Protein AF-A0A3G3K522-F1 (afdb_monomer_lite)

Sequence (143 aa):
MFQAAARQPLFSFRMDLCISAQGVKMDPIREVIETLREIAKANMPGAHEFVYHDAINYKLHEASNRWICYITAHKNYVRLEFYFGANLSDPQKLLQGTGRRMRHVKIKTAEEARADEVAELIRQAWAEAQPIPADSPNENGLF

pLDDT: mean 84.75, std 17.64, range [35.22, 98.56]

InterPro domains:
  IPR014922 YdhG-like domain [PF08818] (30-125)

Radius of gyration: 17.11 Å; chains: 1; bounding box: 34×28×72 Å

Secondary structure (DSSP, 8-state):
---------HHHHHHHHHHHHTT--HHHHHHHHHHHHHHHHHHSTT-EEEEETTEEEEESSTT---EEEEEEEETTEEEEEETTGGGS--TT---B--SSS-EEEEE-SHHHHT-HHHHHHHHHHHHHTSPPPTTS--SS---

Organism: NCBI:txid2674991

Structure (mmCIF, N/CA/C/O backbone):
data_AF-A0A3G3K522-F1
#
_entry.id   AF-A0A3G3K522-F1
#
loop_
_atom_site.group_PDB
_atom_site.id
_atom_site.type_symbol
_atom_site.label_atom_id
_atom_site.label_alt_id
_atom_site.label_comp_id
_atom_site.label_asym_id
_atom_site.label_entity_id
_atom_site.label_seq_id
_atom_site.pdbx_PDB_ins_code
_atom_site.Cartn_x
_atom_site.Cartn_y
_atom_site.Cartn_z
_atom_site.occupancy
_atom_site.B_iso_or_equiv
_atom_site.auth_seq_id
_atom_site.auth_comp_id
_atom_site.auth_asym_id
_atom_site.auth_atom_id
_atom_site.pdbx_PDB_model_num
ATOM 1 N N . MET A 1 1 ? 21.189 3.192 36.537 1.00 39.09 1 MET A N 1
ATOM 2 C CA . MET A 1 1 ? 20.894 2.457 35.289 1.00 39.09 1 MET A CA 1
ATOM 3 C C . MET A 1 1 ? 20.195 3.420 34.344 1.00 39.09 1 MET A C 1
ATOM 5 O O . MET A 1 1 ? 19.022 3.696 34.543 1.00 39.09 1 MET A O 1
ATOM 9 N N . PHE A 1 2 ? 20.920 4.014 33.397 1.00 35.22 2 PHE A N 1
ATOM 10 C CA . PHE A 1 2 ? 20.308 4.843 32.358 1.00 35.22 2 PHE A CA 1
ATOM 11 C C . PHE A 1 2 ? 19.801 3.911 31.257 1.00 35.22 2 PHE A C 1
ATOM 13 O O . PHE A 1 2 ? 20.596 3.199 30.647 1.00 35.22 2 PHE A O 1
ATOM 20 N N . GLN A 1 3 ? 18.484 3.871 31.044 1.00 38.56 3 GLN A N 1
ATOM 21 C CA . GLN A 1 3 ? 17.908 3.236 29.863 1.00 38.56 3 GLN A CA 1
ATOM 22 C C . GLN A 1 3 ? 18.473 3.937 28.626 1.00 38.56 3 GLN A C 1
ATOM 24 O O . GLN A 1 3 ? 18.330 5.149 28.469 1.00 38.56 3 GLN A O 1
ATOM 29 N N . ALA A 1 4 ? 19.116 3.173 27.746 1.00 37.75 4 ALA A N 1
ATOM 30 C CA . ALA A 1 4 ? 19.395 3.629 26.399 1.00 37.75 4 ALA A CA 1
ATOM 31 C C . ALA A 1 4 ? 18.044 3.803 25.694 1.00 37.75 4 ALA A C 1
ATOM 33 O O . ALA A 1 4 ? 17.404 2.822 25.321 1.00 37.75 4 ALA A O 1
ATOM 34 N N . ALA A 1 5 ? 17.583 5.047 25.555 1.00 42.72 5 ALA A N 1
ATOM 35 C CA . ALA A 1 5 ? 16.477 5.353 24.663 1.00 42.72 5 ALA A CA 1
ATOM 36 C C . ALA A 1 5 ? 16.915 4.935 23.255 1.00 42.72 5 ALA A C 1
ATOM 38 O O . ALA A 1 5 ? 17.844 5.518 22.688 1.00 42.72 5 ALA A O 1
ATOM 39 N N . ALA A 1 6 ? 16.299 3.876 22.726 1.00 46.84 6 ALA A N 1
ATOM 40 C CA . ALA A 1 6 ? 16.503 3.455 21.352 1.00 46.84 6 ALA A CA 1
ATOM 41 C C . ALA A 1 6 ? 16.259 4.677 20.460 1.00 46.84 6 ALA A C 1
ATOM 43 O O . ALA A 1 6 ? 15.171 5.254 20.482 1.00 46.84 6 ALA A O 1
ATOM 44 N N . ARG A 1 7 ? 17.288 5.122 19.728 1.00 48.53 7 ARG A N 1
ATOM 45 C CA . ARG A 1 7 ? 17.140 6.187 18.733 1.00 48.53 7 ARG A CA 1
ATOM 46 C C . ARG A 1 7 ? 16.126 5.696 17.710 1.00 48.53 7 ARG A C 1
ATOM 48 O O . ARG A 1 7 ? 16.458 4.873 16.860 1.00 48.53 7 ARG A O 1
ATOM 55 N N . GLN A 1 8 ? 14.888 6.163 17.829 1.00 53.75 8 GLN A N 1
ATOM 56 C CA . GLN A 1 8 ? 13.864 5.875 16.841 1.00 53.75 8 GLN A CA 1
ATOM 57 C C . GLN A 1 8 ? 14.362 6.397 15.488 1.00 53.75 8 GLN A C 1
ATOM 59 O O . GLN A 1 8 ? 14.901 7.509 15.424 1.00 53.75 8 GLN A O 1
ATOM 64 N N . PRO A 1 9 ? 14.239 5.614 14.405 1.00 62.38 9 PRO A N 1
ATOM 65 C CA . PRO A 1 9 ? 14.640 6.080 13.090 1.00 62.38 9 PRO A CA 1
ATOM 66 C C . PRO A 1 9 ? 13.855 7.351 12.753 1.00 62.38 9 PRO A C 1
ATOM 68 O O . PRO A 1 9 ? 12.660 7.440 13.041 1.00 62.38 9 PRO A O 1
ATOM 71 N N . LEU A 1 10 ? 14.520 8.326 12.127 1.00 60.97 10 LEU A N 1
ATOM 72 C CA . LEU A 1 10 ? 13.954 9.649 11.826 1.00 60.97 10 LEU A CA 1
ATOM 73 C C . LEU A 1 10 ? 12.597 9.563 11.100 1.00 60.97 10 LEU A C 1
ATOM 75 O O . LEU A 1 10 ? 11.729 10.406 11.309 1.00 60.97 10 LEU A O 1
ATOM 79 N N . PHE A 1 11 ? 12.402 8.513 10.296 1.00 62.25 11 PHE A N 1
ATOM 80 C CA . PHE A 1 11 ? 11.144 8.193 9.622 1.00 62.25 11 PHE A CA 1
ATOM 81 C C . PHE A 1 11 ? 9.990 7.892 10.585 1.00 62.25 11 PHE A C 1
ATOM 83 O O . PHE A 1 11 ? 8.903 8.429 10.394 1.00 62.25 11 PHE A O 1
ATOM 90 N N . SER A 1 12 ? 10.228 7.087 11.629 1.00 62.38 12 SER A N 1
ATOM 91 C CA . SER A 1 12 ? 9.226 6.805 12.668 1.00 62.38 12 SER A CA 1
ATOM 92 C C . SER A 1 12 ? 8.853 8.091 13.382 1.00 62.38 12 SER A C 1
ATOM 94 O O . SER A 1 12 ? 7.687 8.443 13.418 1.00 62.38 12 SER A O 1
ATOM 96 N N . PHE A 1 13 ? 9.849 8.856 13.835 1.00 66.69 13 PHE A N 1
ATOM 97 C CA . PHE A 1 13 ? 9.611 10.081 14.595 1.00 66.69 13 PHE A CA 1
ATOM 98 C C . PHE A 1 13 ? 8.822 11.136 13.803 1.00 66.69 13 PHE A C 1
ATOM 100 O O . PHE A 1 13 ? 7.891 11.743 14.329 1.00 66.69 13 PHE A O 1
ATOM 107 N N . ARG A 1 14 ? 9.155 11.345 12.520 1.00 70.12 14 ARG A N 1
ATOM 108 C CA . ARG A 1 14 ? 8.401 12.264 11.649 1.00 70.12 14 ARG A CA 1
ATOM 109 C C . ARG A 1 14 ? 6.962 11.811 11.441 1.00 70.12 14 ARG A C 1
ATOM 111 O O . ARG A 1 14 ? 6.060 12.643 11.455 1.00 70.12 14 ARG A O 1
ATOM 118 N N . MET A 1 15 ? 6.760 10.510 11.258 1.00 70.12 15 MET A N 1
ATOM 119 C CA . MET A 1 15 ? 5.431 9.938 11.097 1.00 70.12 15 MET A CA 1
ATOM 120 C C . MET A 1 15 ? 4.630 10.050 12.395 1.00 70.12 15 MET A C 1
ATOM 122 O O . MET A 1 15 ? 3.501 10.521 12.372 1.00 70.12 15 MET A O 1
ATOM 126 N N . ASP A 1 16 ? 5.240 9.729 13.536 1.00 72.62 16 ASP A N 1
ATOM 127 C CA . ASP A 1 16 ? 4.625 9.859 14.853 1.00 72.62 16 ASP A CA 1
ATOM 128 C C . ASP A 1 16 ? 4.187 11.311 15.124 1.00 72.62 16 ASP A C 1
ATOM 130 O O . ASP A 1 16 ? 3.076 11.557 15.601 1.00 72.62 16 ASP A O 1
ATOM 134 N N . LEU A 1 17 ? 5.032 12.284 14.766 1.00 71.81 17 LEU A N 1
ATOM 135 C CA . LEU A 1 17 ? 4.723 13.708 14.885 1.00 71.81 17 LEU A CA 1
ATOM 136 C C . LEU A 1 17 ? 3.567 14.123 13.962 1.00 71.81 17 LEU A C 1
ATOM 138 O O . LEU A 1 17 ? 2.667 14.838 14.399 1.00 71.81 17 LEU A O 1
ATOM 142 N N . CYS A 1 18 ? 3.563 13.650 12.713 1.00 66.06 18 CYS A N 1
ATOM 143 C CA . CYS A 1 18 ? 2.487 13.917 11.761 1.00 66.06 18 CYS A CA 1
ATOM 144 C C . CYS A 1 18 ? 1.144 13.333 12.232 1.00 66.06 18 CYS A C 1
ATOM 146 O O . CYS A 1 18 ? 0.142 14.045 12.301 1.00 66.06 18 CYS A O 1
ATOM 148 N N . ILE A 1 19 ? 1.133 12.060 12.633 1.00 70.31 19 ILE A N 1
ATOM 149 C CA . ILE A 1 19 ? -0.058 11.364 13.138 1.00 70.31 19 ILE A CA 1
ATOM 150 C C . ILE A 1 19 ? -0.606 12.084 14.379 1.00 70.31 19 ILE A C 1
ATOM 152 O O . ILE A 1 19 ? -1.816 12.305 14.493 1.00 70.31 19 ILE A O 1
ATOM 156 N N . SER A 1 20 ? 0.286 12.522 15.274 1.00 69.75 20 SER A N 1
ATOM 157 C CA . SER A 1 20 ? -0.081 13.306 16.458 1.00 69.75 20 SER A CA 1
ATOM 158 C C . SER A 1 20 ? -0.709 14.652 16.080 1.00 69.75 20 SER A C 1
ATOM 160 O O . SER A 1 20 ? -1.745 15.020 16.633 1.00 69.75 20 SER A O 1
ATOM 162 N N . ALA A 1 21 ? -0.141 15.366 15.100 1.00 70.44 21 ALA A N 1
ATOM 163 C CA . ALA A 1 21 ? -0.685 16.633 14.602 1.00 70.44 21 ALA A CA 1
ATOM 164 C C . ALA A 1 21 ? -2.079 16.477 13.961 1.00 70.44 21 ALA A C 1
ATOM 166 O O . ALA A 1 21 ? -2.876 17.413 13.976 1.00 70.44 21 ALA A O 1
ATOM 167 N N . GLN A 1 22 ? -2.403 15.288 13.447 1.00 65.38 22 GLN A N 1
ATOM 168 C CA . GLN A 1 22 ? -3.705 14.964 12.856 1.00 65.38 22 GLN A CA 1
ATOM 169 C C . GLN A 1 22 ? -4.766 14.521 13.887 1.00 65.38 22 GLN A C 1
ATOM 171 O O . GLN A 1 22 ? -5.910 14.251 13.510 1.00 65.38 22 GLN A O 1
ATOM 176 N N . GLY A 1 23 ? -4.429 14.439 15.183 1.00 64.44 23 GLY A N 1
ATOM 177 C CA . GLY A 1 23 ? -5.367 14.042 16.244 1.00 64.44 23 GLY A CA 1
ATOM 178 C C . GLY A 1 23 ? -5.814 12.576 16.159 1.00 64.44 23 GLY A C 1
ATOM 179 O O . GLY A 1 23 ? -6.935 12.233 16.548 1.00 64.44 23 GLY A O 1
ATOM 180 N N . VAL A 1 24 ? -4.962 11.717 15.599 1.00 66.44 24 VAL A N 1
ATOM 181 C CA . VAL A 1 24 ? -5.207 10.287 15.392 1.00 66.44 24 VAL A CA 1
ATOM 182 C C . VAL A 1 24 ? -4.785 9.513 16.647 1.00 66.44 24 VAL A C 1
ATOM 184 O O . VAL A 1 24 ? -3.719 9.761 17.208 1.00 66.44 24 VAL A O 1
ATOM 187 N N . LYS A 1 25 ? -5.613 8.564 17.106 1.00 63.25 25 LYS A N 1
ATOM 188 C CA . LYS A 1 25 ? -5.279 7.722 18.266 1.00 63.25 25 LYS A CA 1
ATOM 189 C C . LYS A 1 25 ? -4.237 6.679 17.849 1.00 63.25 25 LYS A C 1
ATOM 191 O O . LYS A 1 25 ? -4.442 5.961 16.874 1.00 63.25 25 LYS A O 1
ATOM 196 N N . MET A 1 26 ? -3.131 6.623 18.585 1.00 62.66 26 MET A N 1
ATOM 197 C CA . MET A 1 26 ? -1.893 6.029 18.086 1.00 62.66 26 MET A CA 1
ATOM 198 C C . MET A 1 26 ? -1.919 4.505 17.978 1.00 62.66 26 MET A C 1
ATOM 200 O O . MET A 1 26 ? -1.384 3.971 17.016 1.00 62.66 26 MET A O 1
ATOM 204 N N . ASP A 1 27 ? -2.544 3.808 18.927 1.00 76.44 27 ASP A N 1
ATOM 205 C CA . ASP A 1 27 ? -2.270 2.375 19.104 1.00 76.44 27 ASP A CA 1
ATOM 206 C C . ASP A 1 27 ? -2.797 1.503 17.948 1.00 76.44 27 ASP A C 1
ATOM 208 O O . ASP A 1 27 ? -2.001 0.762 17.376 1.00 76.44 27 ASP A O 1
ATOM 212 N N . PRO A 1 28 ? -4.064 1.632 17.494 1.00 84.19 28 PRO A N 1
ATOM 213 C CA . PRO A 1 28 ? -4.562 0.795 16.399 1.00 84.19 28 PRO A CA 1
ATOM 214 C C . PRO A 1 28 ? -4.006 1.210 15.032 1.00 84.19 28 PRO A C 1
ATOM 216 O O . PRO A 1 28 ? -3.720 0.368 14.190 1.00 84.19 28 PRO A O 1
ATOM 219 N N . ILE A 1 29 ? -3.837 2.515 14.790 1.00 89.00 29 ILE A N 1
ATOM 220 C CA . ILE A 1 29 ? -3.360 3.020 13.495 1.00 89.00 29 ILE A CA 1
ATOM 221 C C . ILE A 1 29 ? -1.877 2.717 13.298 1.00 89.00 29 ILE A C 1
ATOM 223 O O . ILE A 1 29 ? -1.477 2.344 12.194 1.00 89.00 29 ILE A O 1
ATOM 227 N N . ARG A 1 30 ? -1.068 2.823 14.359 1.00 87.94 30 ARG A N 1
ATOM 228 C CA . ARG A 1 30 ? 0.345 2.441 14.317 1.00 87.94 30 ARG A CA 1
ATOM 229 C C . ARG A 1 30 ? 0.502 0.975 13.932 1.00 87.94 30 ARG A C 1
ATOM 231 O O . ARG A 1 30 ? 1.290 0.694 13.036 1.00 87.94 30 ARG A O 1
ATOM 238 N N . GLU A 1 31 ? -0.282 0.080 14.530 1.00 91.88 31 GLU A N 1
ATOM 239 C CA . GLU A 1 31 ? -0.208 -1.354 14.227 1.00 91.88 31 GLU A CA 1
ATOM 240 C C . GLU A 1 31 ? -0.492 -1.641 12.743 1.00 91.88 31 GLU A C 1
ATOM 242 O O . GLU A 1 31 ? 0.226 -2.412 12.104 1.00 91.88 31 GLU A O 1
ATOM 247 N N . VAL A 1 32 ? -1.492 -0.971 12.156 1.00 95.44 32 VAL A N 1
ATOM 248 C CA . VAL A 1 32 ? -1.797 -1.095 10.720 1.00 95.44 32 VAL A CA 1
ATOM 249 C C . VAL A 1 32 ? -0.635 -0.601 9.857 1.00 95.44 32 VAL A C 1
ATOM 251 O O . VAL A 1 32 ? -0.269 -1.265 8.889 1.00 95.44 32 VAL A O 1
ATOM 254 N N . ILE A 1 33 ? -0.041 0.548 10.194 1.00 94.44 33 ILE A N 1
ATOM 255 C CA . ILE A 1 33 ?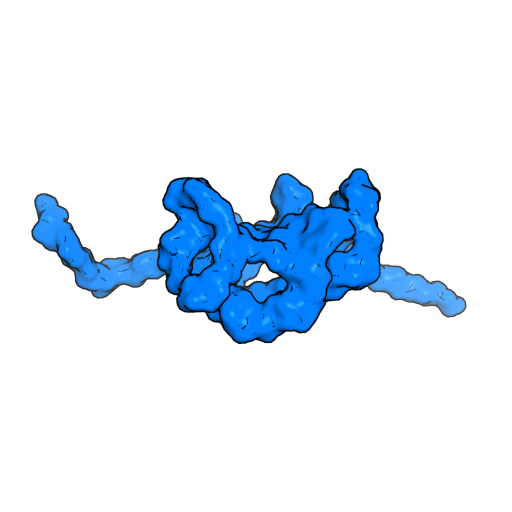 1.094 1.108 9.443 1.00 94.44 33 ILE A CA 1
ATOM 256 C C . ILE A 1 33 ? 2.300 0.173 9.519 1.00 94.44 33 ILE A C 1
ATOM 258 O O . ILE A 1 33 ? 2.909 -0.113 8.491 1.00 94.44 33 ILE A O 1
ATOM 262 N N . GLU A 1 34 ? 2.656 -0.302 10.710 1.00 94.06 34 GLU A N 1
ATOM 263 C CA . GLU A 1 34 ? 3.791 -1.209 10.910 1.00 94.06 34 GLU A CA 1
ATOM 264 C C . GLU A 1 34 ? 3.598 -2.509 10.129 1.00 94.06 34 GLU A C 1
ATOM 266 O O . GLU A 1 34 ? 4.481 -2.896 9.364 1.00 94.06 34 GLU A O 1
ATOM 271 N N . THR A 1 35 ? 2.399 -3.088 10.207 1.00 96.56 35 THR A N 1
ATOM 272 C CA . THR A 1 35 ? 2.029 -4.281 9.440 1.00 96.56 35 THR A CA 1
ATOM 273 C C . THR A 1 35 ? 2.154 -4.038 7.934 1.00 96.56 35 THR A C 1
ATOM 275 O O . THR A 1 35 ? 2.796 -4.811 7.229 1.00 96.56 35 THR A O 1
ATOM 278 N N . LEU A 1 36 ? 1.618 -2.927 7.416 1.00 97.62 36 LEU A N 1
ATOM 279 C CA . LEU A 1 36 ? 1.744 -2.596 5.994 1.00 97.62 36 LEU A CA 1
ATOM 280 C C . LEU A 1 36 ? 3.196 -2.408 5.555 1.00 97.62 36 LEU A C 1
ATOM 282 O O . LEU A 1 36 ? 3.545 -2.802 4.445 1.00 97.62 36 LEU A O 1
ATOM 286 N N . ARG A 1 37 ? 4.053 -1.832 6.404 1.00 97.12 37 ARG A N 1
ATOM 287 C CA . ARG A 1 37 ? 5.485 -1.688 6.103 1.00 97.12 37 ARG A CA 1
ATOM 288 C C . ARG A 1 37 ? 6.192 -3.038 6.043 1.00 97.12 37 ARG A C 1
ATOM 290 O O . ARG A 1 37 ? 7.095 -3.206 5.227 1.00 97.12 37 ARG A O 1
ATOM 297 N N . GLU A 1 38 ? 5.813 -3.993 6.886 1.00 97.12 38 GLU A N 1
ATOM 298 C CA . GLU A 1 38 ? 6.339 -5.362 6.833 1.00 97.12 38 GLU A CA 1
ATOM 299 C C . GLU A 1 38 ? 5.927 -6.064 5.536 1.00 97.12 38 GLU A C 1
ATOM 301 O O . GLU A 1 38 ? 6.789 -6.572 4.816 1.00 97.12 38 GLU A O 1
ATOM 306 N N . ILE A 1 39 ? 4.640 -6.000 5.178 1.00 98.06 39 ILE A N 1
ATOM 307 C CA . ILE A 1 39 ? 4.126 -6.563 3.922 1.00 98.06 39 ILE A CA 1
ATOM 308 C C . ILE A 1 39 ? 4.773 -5.884 2.708 1.00 98.06 39 ILE A C 1
ATOM 310 O O . ILE A 1 39 ? 5.179 -6.564 1.763 1.00 98.06 39 ILE A O 1
ATOM 314 N N . ALA A 1 40 ? 4.941 -4.560 2.741 1.00 97.50 40 ALA A N 1
ATOM 315 C CA . ALA A 1 40 ? 5.631 -3.797 1.706 1.00 97.50 40 ALA A CA 1
ATOM 316 C C . ALA A 1 40 ? 7.076 -4.274 1.513 1.00 97.50 40 ALA A C 1
ATOM 318 O O . ALA A 1 40 ? 7.489 -4.544 0.388 1.00 97.50 40 ALA A O 1
ATOM 319 N N . LYS A 1 41 ? 7.836 -4.437 2.601 1.00 96.69 41 LYS A N 1
ATOM 320 C CA . LYS A 1 41 ? 9.220 -4.934 2.545 1.00 96.69 41 LYS A CA 1
ATOM 321 C C . LYS A 1 41 ? 9.306 -6.360 2.006 1.00 96.69 41 LYS A C 1
ATOM 323 O O . LYS A 1 41 ? 10.222 -6.652 1.243 1.00 96.69 41 LYS A O 1
ATOM 328 N N . ALA A 1 42 ? 8.368 -7.226 2.385 1.00 97.69 42 ALA A N 1
ATOM 329 C CA . ALA A 1 42 ? 8.330 -8.609 1.922 1.00 97.69 42 ALA A CA 1
ATOM 330 C C . ALA A 1 42 ? 8.017 -8.721 0.417 1.00 97.69 42 ALA A C 1
ATOM 332 O O . ALA A 1 42 ? 8.579 -9.576 -0.261 1.00 97.69 42 ALA A O 1
ATOM 333 N N . ASN A 1 43 ? 7.155 -7.845 -0.112 1.00 97.88 43 ASN A N 1
ATOM 334 C CA . ASN A 1 43 ? 6.665 -7.925 -1.495 1.00 97.88 43 ASN A CA 1
ATOM 335 C C . ASN A 1 43 ? 7.378 -6.985 -2.479 1.00 97.88 43 ASN A C 1
ATOM 337 O O . ASN A 1 43 ? 7.220 -7.135 -3.690 1.00 97.88 43 ASN A O 1
ATOM 341 N N . MET A 1 44 ? 8.165 -6.026 -1.986 1.00 96.88 44 MET A N 1
ATOM 342 C CA . MET A 1 44 ? 8.893 -5.052 -2.805 1.00 96.88 44 MET A CA 1
ATOM 343 C C . MET A 1 44 ? 10.389 -5.042 -2.453 1.00 96.88 44 MET A C 1
ATOM 345 O O . MET A 1 44 ? 10.908 -4.037 -1.950 1.00 96.88 44 MET A O 1
ATOM 349 N N . PRO A 1 45 ? 11.108 -6.161 -2.666 1.00 94.00 45 PRO A N 1
ATOM 350 C CA . PRO A 1 45 ? 12.508 -6.269 -2.279 1.00 94.00 45 PRO A CA 1
ATOM 351 C C . PRO A 1 45 ? 13.354 -5.245 -3.043 1.00 94.00 45 PRO A C 1
ATOM 353 O O . PRO A 1 45 ? 13.478 -5.302 -4.263 1.00 94.00 45 PRO A O 1
ATOM 356 N N . GLY A 1 46 ? 13.948 -4.303 -2.310 1.00 91.56 46 GLY A N 1
ATOM 357 C CA . GLY A 1 46 ? 14.780 -3.239 -2.879 1.00 91.56 46 GLY A CA 1
ATOM 358 C C . GLY A 1 46 ? 14.048 -1.926 -3.167 1.00 91.56 46 GLY A C 1
ATOM 3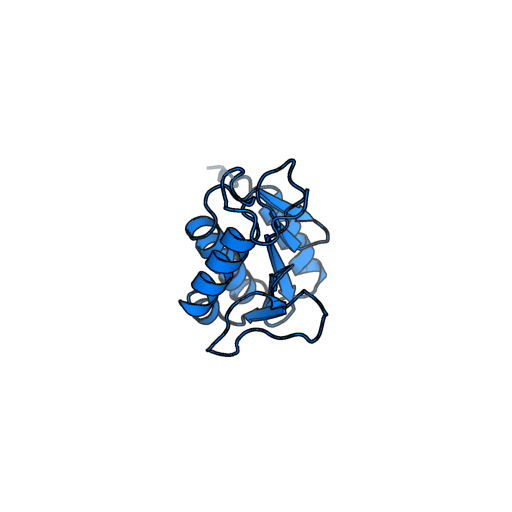59 O O . GLY A 1 46 ? 14.699 -0.977 -3.602 1.00 91.56 46 GLY A O 1
ATOM 360 N N . ALA A 1 47 ? 12.743 -1.827 -2.885 1.00 96.19 47 ALA A N 1
ATOM 361 C CA . ALA A 1 47 ? 12.045 -0.548 -2.945 1.00 96.19 47 ALA A CA 1
ATOM 362 C C . ALA A 1 47 ? 12.669 0.467 -1.976 1.00 96.19 47 ALA A C 1
ATOM 364 O O . ALA A 1 47 ? 12.984 0.166 -0.823 1.00 96.19 47 ALA A O 1
ATOM 365 N N . HIS A 1 48 ? 12.807 1.703 -2.443 1.00 96.38 48 HIS A N 1
ATOM 366 C CA . HIS A 1 48 ? 13.253 2.819 -1.628 1.00 96.38 48 HIS A CA 1
ATOM 367 C C . HIS A 1 48 ? 12.068 3.409 -0.855 1.00 96.38 48 HIS A C 1
ATOM 369 O O . HIS A 1 48 ? 11.171 4.012 -1.451 1.00 96.38 48 HIS A O 1
ATOM 375 N N . GLU A 1 49 ? 12.087 3.225 0.466 1.00 95.00 49 GLU A N 1
ATOM 376 C CA . GLU A 1 49 ? 11.140 3.804 1.423 1.00 95.00 49 GLU A CA 1
ATOM 377 C C . GLU A 1 49 ? 11.629 5.183 1.890 1.00 95.00 49 GLU A C 1
ATOM 379 O O . GLU A 1 49 ? 12.770 5.327 2.332 1.00 95.00 49 GLU A O 1
ATOM 384 N N . PHE A 1 50 ? 10.769 6.199 1.832 1.00 93.06 50 PHE A N 1
ATOM 385 C CA . PHE A 1 50 ? 11.088 7.554 2.287 1.00 93.06 50 PHE A CA 1
ATOM 386 C C . PHE A 1 50 ? 9.838 8.301 2.755 1.00 93.06 50 PHE A C 1
ATOM 388 O O . PHE A 1 50 ? 8.721 7.967 2.372 1.00 93.06 50 PHE A O 1
ATOM 395 N N . VAL A 1 51 ? 10.006 9.338 3.581 1.00 89.81 51 VAL A N 1
ATOM 396 C CA . VAL A 1 51 ? 8.889 10.194 4.013 1.00 89.81 51 VAL A CA 1
ATOM 397 C C . VAL A 1 51 ? 8.839 11.453 3.156 1.00 89.81 51 VAL A C 1
ATOM 399 O O . VAL A 1 51 ? 9.822 12.189 3.064 1.00 89.81 51 VAL A O 1
ATOM 402 N N . TYR A 1 52 ? 7.680 11.705 2.553 1.00 87.56 52 TYR A N 1
ATOM 403 C CA . TYR A 1 52 ? 7.399 12.879 1.729 1.00 87.56 52 TYR A CA 1
ATOM 404 C C . TYR A 1 52 ? 5.913 13.231 1.831 1.00 87.56 52 TYR A C 1
ATOM 406 O O . TYR A 1 52 ? 5.084 12.324 1.859 1.00 87.56 52 TYR A O 1
ATOM 414 N N . HIS A 1 53 ? 5.592 14.530 1.923 1.00 86.62 53 HIS A N 1
ATOM 415 C CA . HIS A 1 53 ? 4.229 15.036 2.182 1.00 86.62 53 HIS A CA 1
ATOM 416 C C . HIS A 1 53 ? 3.489 14.234 3.253 1.00 86.62 53 HIS A C 1
ATOM 418 O O . HIS A 1 53 ? 2.378 13.765 3.026 1.00 86.62 53 HIS A O 1
ATOM 424 N N . ASP A 1 54 ? 4.138 14.042 4.406 1.00 86.62 54 ASP A N 1
ATOM 425 C CA . ASP A 1 54 ? 3.509 13.404 5.566 1.00 86.62 54 ASP A CA 1
ATOM 426 C C . ASP A 1 54 ? 3.021 11.955 5.336 1.00 86.62 54 ASP A C 1
ATOM 428 O O . ASP A 1 54 ? 2.200 11.431 6.085 1.00 86.62 54 ASP A O 1
ATOM 432 N N . ALA A 1 55 ? 3.578 11.277 4.328 1.00 90.81 55 ALA A N 1
ATOM 433 C CA . ALA A 1 55 ? 3.291 9.888 3.992 1.00 90.81 55 ALA A CA 1
ATOM 434 C C . ALA A 1 55 ? 4.578 9.065 3.840 1.00 90.81 55 ALA A C 1
ATOM 436 O O . ALA A 1 55 ? 5.647 9.594 3.510 1.00 90.81 55 ALA A O 1
ATOM 437 N N . ILE A 1 56 ? 4.475 7.752 4.054 1.00 94.88 56 ILE A N 1
ATOM 438 C CA . ILE A 1 56 ? 5.554 6.801 3.754 1.00 94.88 56 ILE A CA 1
ATOM 439 C C . ILE A 1 56 ? 5.419 6.408 2.291 1.00 94.88 56 ILE A C 1
ATOM 441 O O . ILE A 1 56 ? 4.440 5.777 1.917 1.00 94.88 56 ILE A O 1
ATOM 445 N N . ASN A 1 57 ? 6.384 6.786 1.467 1.00 96.19 57 ASN A N 1
ATOM 446 C CA . ASN A 1 57 ? 6.367 6.587 0.027 1.00 96.19 57 ASN A CA 1
ATOM 447 C C . ASN A 1 57 ? 7.344 5.488 -0.382 1.00 96.19 57 ASN A C 1
ATOM 449 O O . ASN A 1 57 ? 8.425 5.363 0.196 1.00 96.19 57 ASN A O 1
ATOM 453 N N . TYR A 1 58 ? 6.977 4.754 -1.431 1.00 97.50 58 TYR A N 1
ATOM 454 C CA . TYR A 1 58 ? 7.787 3.706 -2.037 1.00 97.50 58 TYR A CA 1
ATOM 455 C C . TYR A 1 58 ? 8.013 3.990 -3.519 1.00 97.50 58 TYR A C 1
ATOM 457 O O . TYR A 1 58 ? 7.078 4.254 -4.284 1.00 97.50 58 TYR A O 1
ATOM 465 N N . LYS A 1 59 ? 9.271 3.888 -3.940 1.00 96.00 59 LYS A N 1
ATOM 466 C CA . LYS A 1 59 ? 9.678 3.940 -5.349 1.00 96.00 59 LYS A CA 1
ATOM 467 C C . LYS A 1 59 ? 10.722 2.873 -5.651 1.00 96.00 59 LYS A C 1
ATOM 469 O O . LYS A 1 59 ? 11.357 2.369 -4.732 1.00 96.00 59 LYS A O 1
ATOM 474 N N . LEU A 1 60 ? 10.906 2.541 -6.928 1.00 93.69 60 LEU A N 1
ATOM 475 C CA . LEU A 1 60 ? 11.754 1.421 -7.356 1.00 93.69 60 LEU A CA 1
ATOM 476 C C . LEU A 1 60 ? 13.177 1.466 -6.765 1.00 93.69 60 LEU A C 1
ATOM 478 O O . LEU A 1 60 ? 13.663 0.468 -6.255 1.00 93.69 60 LEU A O 1
ATOM 482 N N . HIS A 1 61 ? 13.829 2.627 -6.830 1.00 90.19 61 HIS A N 1
ATOM 483 C CA . HIS A 1 61 ? 15.132 2.919 -6.220 1.00 90.19 61 HIS A CA 1
ATOM 484 C C . HIS A 1 61 ? 15.254 4.433 -5.979 1.00 90.19 61 HIS A C 1
ATOM 486 O O . HIS A 1 61 ? 14.468 5.215 -6.517 1.00 90.19 61 HIS A O 1
ATOM 492 N N . GLU A 1 62 ? 16.234 4.876 -5.186 1.00 88.50 62 GLU A N 1
ATOM 493 C CA . GLU A 1 62 ? 16.345 6.272 -4.725 1.00 88.50 62 GLU A CA 1
ATOM 494 C C . GLU A 1 62 ? 16.416 7.313 -5.858 1.00 88.50 62 GLU A C 1
ATOM 496 O O . GLU A 1 62 ? 15.776 8.357 -5.771 1.00 88.50 62 GLU A O 1
ATOM 501 N N . ALA A 1 63 ? 17.117 7.033 -6.955 1.00 88.38 63 ALA A N 1
ATOM 502 C CA . ALA A 1 63 ? 17.187 7.940 -8.108 1.00 88.38 63 ALA A CA 1
ATOM 503 C C . ALA A 1 63 ? 16.005 7.791 -9.092 1.00 88.38 63 ALA A C 1
ATOM 505 O O . ALA A 1 63 ? 15.908 8.533 -10.067 1.00 88.38 63 ALA A O 1
ATOM 506 N N . SER A 1 64 ? 15.106 6.829 -8.861 1.00 88.50 64 SER A N 1
ATOM 507 C CA . SER A 1 64 ? 14.014 6.522 -9.783 1.00 88.50 64 SER A CA 1
ATOM 508 C C . SER A 1 64 ? 12.870 7.522 -9.674 1.00 88.50 64 SER A C 1
ATOM 510 O O . SER A 1 64 ? 12.489 7.922 -8.575 1.00 88.50 64 SER A O 1
ATOM 512 N N . ASN A 1 65 ? 12.219 7.801 -10.804 1.00 88.81 65 ASN A N 1
ATOM 513 C CA . ASN A 1 65 ? 10.899 8.440 -10.852 1.00 88.81 65 ASN A CA 1
ATOM 514 C C . ASN A 1 65 ? 9.757 7.414 -10.955 1.00 88.81 65 ASN A C 1
ATOM 516 O O . ASN A 1 65 ? 8.635 7.758 -11.329 1.00 88.81 65 ASN A O 1
ATOM 520 N N . ARG A 1 66 ? 10.030 6.138 -10.658 1.00 93.50 66 ARG A N 1
ATOM 521 C CA . ARG A 1 66 ? 9.040 5.058 -10.707 1.00 93.50 66 ARG A CA 1
ATOM 522 C C . ARG A 1 66 ? 8.426 4.836 -9.335 1.00 93.50 66 ARG A C 1
ATOM 524 O O . ARG A 1 66 ? 8.948 4.086 -8.513 1.00 93.50 66 ARG A O 1
ATOM 531 N N . TRP A 1 67 ? 7.337 5.553 -9.097 1.00 95.75 67 TRP A N 1
ATOM 532 C CA . TRP A 1 67 ? 6.558 5.490 -7.869 1.00 95.75 67 TRP A CA 1
ATOM 533 C C . TRP A 1 67 ? 5.659 4.256 -7.851 1.00 95.75 67 TRP A C 1
ATOM 535 O O . TRP A 1 67 ? 5.075 3.907 -8.878 1.00 95.75 67 TRP A O 1
ATOM 545 N N . ILE A 1 68 ? 5.535 3.628 -6.684 1.00 97.75 68 ILE A N 1
ATOM 546 C CA . ILE A 1 68 ? 4.797 2.374 -6.509 1.00 97.75 68 ILE A CA 1
ATOM 547 C C . ILE A 1 68 ? 3.516 2.646 -5.724 1.00 97.75 68 ILE A C 1
ATOM 549 O O . ILE A 1 68 ? 2.413 2.689 -6.278 1.00 97.75 68 ILE A O 1
ATOM 553 N N . CYS A 1 69 ? 3.680 2.915 -4.432 1.00 98.06 69 CYS A N 1
ATOM 554 C CA . CYS A 1 69 ? 2.601 3.169 -3.497 1.00 98.06 69 CYS A CA 1
ATOM 555 C C . CYS A 1 69 ? 3.066 4.081 -2.362 1.00 98.06 69 CYS A C 1
ATOM 557 O O . CYS A 1 69 ? 4.254 4.391 -2.232 1.00 98.06 69 CYS A O 1
ATOM 559 N N . TYR A 1 70 ? 2.121 4.516 -1.542 1.00 97.38 70 TYR A N 1
ATOM 560 C CA . TYR A 1 70 ? 2.407 5.210 -0.299 1.00 97.38 70 TYR A CA 1
ATOM 561 C C . TYR A 1 70 ? 1.332 4.945 0.750 1.00 97.38 70 TYR A C 1
ATOM 563 O O . TYR A 1 70 ? 0.207 4.550 0.438 1.00 97.38 70 TYR A O 1
ATOM 571 N N . ILE A 1 71 ? 1.716 5.140 2.007 1.00 96.81 71 ILE A N 1
ATOM 572 C CA . ILE A 1 71 ? 0.906 4.886 3.190 1.00 96.81 71 ILE A CA 1
ATOM 573 C C . ILE A 1 71 ? 0.668 6.215 3.897 1.00 96.81 71 ILE A C 1
ATOM 575 O O . ILE A 1 71 ? 1.621 6.888 4.304 1.00 96.81 71 ILE A O 1
ATOM 579 N N . THR A 1 72 ? -0.605 6.552 4.081 1.00 93.44 72 THR A N 1
ATOM 580 C CA . THR A 1 72 ? -1.041 7.772 4.767 1.00 93.44 72 THR A CA 1
ATOM 581 C C . THR A 1 72 ? -1.954 7.413 5.930 1.00 93.44 72 THR A C 1
ATOM 583 O O . THR A 1 72 ? -2.902 6.635 5.779 1.00 93.44 72 THR A O 1
ATOM 586 N N . ALA A 1 73 ? -1.693 7.990 7.098 1.00 91.69 73 ALA A N 1
ATOM 587 C CA . ALA A 1 73 ? -2.548 7.824 8.262 1.00 91.69 73 ALA A CA 1
ATOM 588 C C . ALA A 1 73 ? -3.793 8.718 8.171 1.00 91.69 73 ALA A C 1
ATOM 590 O O . ALA A 1 73 ? -3.739 9.864 7.730 1.00 91.69 73 ALA A O 1
ATOM 591 N N . HIS A 1 74 ? -4.927 8.203 8.633 1.00 89.25 74 HIS A N 1
ATOM 592 C CA . HIS A 1 74 ? -6.125 8.984 8.912 1.00 89.25 74 HIS A CA 1
ATOM 593 C C . HIS A 1 74 ? -6.674 8.610 10.292 1.00 89.25 74 HIS A C 1
ATOM 595 O O . HIS A 1 74 ? -6.291 7.605 10.885 1.00 89.25 74 HIS A O 1
ATOM 601 N N . LYS A 1 75 ? -7.633 9.401 10.792 1.00 85.69 75 LYS A N 1
ATOM 602 C CA . LYS A 1 75 ? -8.188 9.271 12.153 1.00 85.69 75 LYS A CA 1
ATOM 603 C C . LYS A 1 75 ? -8.606 7.847 12.542 1.00 85.69 75 LYS A C 1
ATOM 605 O O . LYS A 1 75 ? -8.381 7.451 13.678 1.00 85.69 75 LYS A O 1
ATOM 610 N N . ASN A 1 76 ? -9.217 7.112 11.612 1.00 87.81 76 ASN A N 1
ATOM 611 C CA . ASN A 1 76 ? -9.838 5.807 11.872 1.00 87.81 76 ASN A CA 1
ATOM 612 C C . ASN A 1 76 ? -9.394 4.707 10.892 1.00 87.81 76 ASN A C 1
ATOM 614 O O . ASN A 1 76 ? -9.974 3.626 10.892 1.00 87.81 76 ASN A O 1
ATOM 618 N N . TYR A 1 77 ? -8.467 5.006 9.984 1.00 92.75 77 TYR A N 1
ATOM 619 C CA . TYR A 1 77 ? -7.986 4.055 8.985 1.00 92.75 77 TYR A CA 1
ATOM 620 C C . TYR A 1 77 ? -6.637 4.511 8.442 1.00 92.75 77 TYR A C 1
ATOM 622 O O . TYR A 1 77 ? -6.298 5.691 8.488 1.00 92.75 77 TYR A O 1
ATOM 630 N N . VAL A 1 78 ? -5.898 3.580 7.870 1.00 95.25 78 VAL A N 1
ATOM 631 C CA . VAL A 1 78 ? -4.726 3.838 7.049 1.00 95.25 78 VAL A CA 1
ATOM 632 C C . VAL A 1 78 ? -5.133 3.722 5.595 1.00 95.25 78 VAL A C 1
ATOM 634 O O . VAL A 1 78 ? -5.963 2.891 5.222 1.00 95.25 78 VAL A O 1
ATOM 637 N N . ARG A 1 79 ? -4.577 4.587 4.759 1.00 96.25 79 ARG A N 1
AT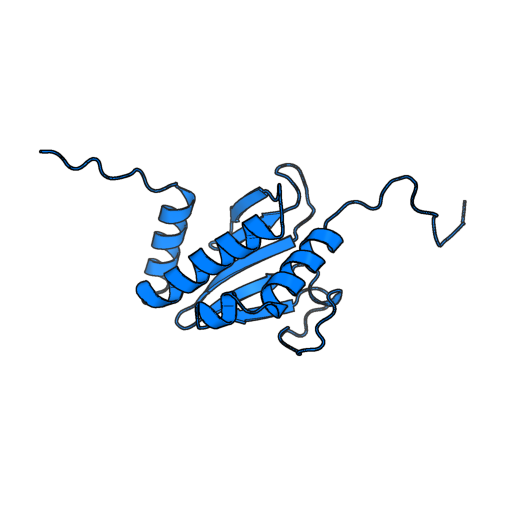OM 638 C CA . ARG A 1 79 ? -4.778 4.525 3.324 1.00 96.25 79 ARG A CA 1
ATOM 639 C C . ARG A 1 79 ? -3.505 4.038 2.655 1.00 96.25 79 ARG A C 1
ATOM 641 O O . ARG A 1 79 ? -2.467 4.679 2.790 1.00 96.25 79 ARG A O 1
ATOM 648 N N . LEU A 1 80 ? -3.616 2.931 1.931 1.00 98.25 80 LEU A N 1
ATOM 649 C CA . LEU A 1 80 ? -2.590 2.446 1.017 1.00 98.25 80 LEU A CA 1
ATOM 650 C C . LEU A 1 80 ? -2.968 2.906 -0.392 1.00 98.25 80 LEU A C 1
ATOM 652 O O . LEU A 1 80 ? -3.964 2.442 -0.946 1.00 98.25 80 LEU A O 1
ATOM 656 N N . GLU A 1 81 ? -2.227 3.859 -0.948 1.00 97.56 81 GLU A N 1
ATOM 657 C CA . GLU A 1 81 ? -2.497 4.443 -2.267 1.00 97.56 81 GLU A CA 1
ATOM 658 C C . GLU A 1 81 ? -1.483 3.936 -3.297 1.00 97.56 81 GLU A C 1
ATOM 660 O O . GLU A 1 81 ? -0.285 3.910 -3.032 1.00 97.56 81 GLU A O 1
ATOM 665 N N . PHE A 1 82 ? -1.954 3.569 -4.489 1.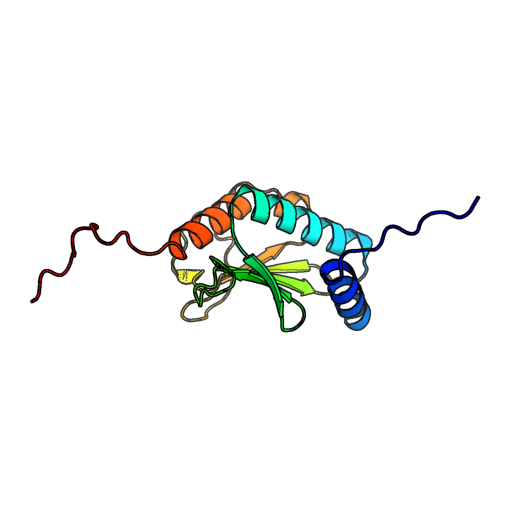00 98.25 82 PHE A N 1
ATOM 666 C CA . PHE A 1 82 ? -1.145 3.077 -5.606 1.00 98.25 82 PHE A CA 1
ATOM 667 C C . PHE A 1 82 ? -1.139 4.098 -6.747 1.00 98.25 82 PHE A C 1
ATOM 669 O O . PHE A 1 82 ? -2.200 4.484 -7.252 1.00 98.25 82 PHE A O 1
ATOM 676 N N . TYR A 1 83 ? 0.048 4.500 -7.215 1.00 96.06 83 TYR A N 1
ATOM 677 C CA . TYR A 1 83 ? 0.189 5.526 -8.264 1.00 96.06 83 TYR A CA 1
ATOM 678 C C . TYR A 1 83 ? -0.393 5.100 -9.618 1.00 96.06 83 TYR A C 1
ATOM 680 O O . TYR A 1 83 ? -0.906 5.931 -10.374 1.00 96.06 83 TYR A O 1
ATOM 688 N N . PHE A 1 84 ? -0.333 3.802 -9.908 1.00 95.81 84 PHE A N 1
ATOM 689 C CA . PHE A 1 84 ? -0.897 3.167 -11.100 1.00 95.81 84 PHE A CA 1
ATOM 690 C C . PHE A 1 84 ? -1.942 2.112 -10.725 1.00 95.81 84 PHE A C 1
ATOM 692 O O . PHE A 1 84 ? -2.109 1.109 -11.406 1.00 95.81 84 PHE A O 1
ATOM 699 N N . GLY A 1 85 ? -2.670 2.351 -9.632 1.00 95.56 85 GLY A N 1
ATOM 700 C CA . GLY A 1 85 ? -3.669 1.421 -9.114 1.00 95.56 85 GLY A CA 1
ATOM 701 C C . GLY A 1 85 ? -4.757 1.004 -10.113 1.00 95.56 85 GLY A C 1
ATOM 702 O O . GLY A 1 85 ? -5.319 -0.071 -9.977 1.00 95.56 85 GLY A O 1
ATOM 703 N N . ALA A 1 86 ? -5.060 1.824 -11.123 1.00 95.81 86 ALA A N 1
ATOM 704 C CA . ALA A 1 86 ? -6.038 1.495 -12.163 1.00 95.81 86 ALA A CA 1
ATOM 705 C C . ALA A 1 86 ? -5.592 0.353 -13.098 1.00 95.81 86 ALA A C 1
ATOM 707 O O . ALA A 1 86 ? -6.440 -0.208 -13.785 1.00 95.81 86 ALA A O 1
ATOM 708 N N . ASN A 1 87 ? -4.295 0.026 -13.117 1.00 95.12 87 ASN A N 1
ATOM 709 C CA . ASN A 1 87 ? -3.726 -1.064 -13.912 1.00 95.12 87 ASN A CA 1
ATOM 710 C C . ASN A 1 87 ? -3.690 -2.394 -13.138 1.00 95.12 87 ASN A C 1
ATOM 712 O O . ASN A 1 87 ? -3.344 -3.422 -13.712 1.00 95.12 87 ASN A O 1
ATOM 716 N N . LEU A 1 88 ? -4.015 -2.381 -11.841 1.00 96.62 88 LEU A N 1
ATOM 717 C CA . LEU A 1 88 ? -3.944 -3.566 -10.991 1.00 96.62 88 LEU A CA 1
ATOM 718 C C . LEU A 1 88 ? -5.209 -4.412 -11.144 1.00 96.62 88 LEU A C 1
ATOM 720 O O . LEU A 1 88 ? -6.327 -3.892 -11.191 1.00 96.62 88 LEU A O 1
ATOM 724 N N . SER A 1 89 ? -5.024 -5.728 -11.180 1.00 96.81 89 SER A N 1
ATOM 725 C CA . SER A 1 89 ? -6.115 -6.689 -11.106 1.00 96.81 89 SER A CA 1
ATOM 726 C C . SER A 1 89 ? -6.637 -6.753 -9.674 1.00 96.81 89 SER A C 1
ATOM 728 O O . SER A 1 89 ? -5.885 -7.049 -8.746 1.00 96.81 89 SER A O 1
ATOM 730 N N . ASP A 1 90 ? -7.931 -6.487 -9.508 1.00 96.25 90 ASP A N 1
ATOM 731 C CA . ASP A 1 90 ? -8.606 -6.432 -8.210 1.00 96.25 90 ASP A CA 1
ATOM 732 C C . ASP A 1 90 ? -9.935 -7.216 -8.237 1.00 96.25 90 ASP A C 1
ATOM 734 O O . ASP A 1 90 ? -11.022 -6.628 -8.280 1.00 96.25 90 ASP A O 1
ATOM 738 N N . PRO A 1 91 ? -9.878 -8.563 -8.262 1.00 95.31 91 PRO A N 1
ATOM 739 C CA . PRO A 1 91 ? -11.077 -9.399 -8.319 1.00 95.31 91 PRO A CA 1
ATOM 740 C C . PRO A 1 91 ? -11.970 -9.242 -7.080 1.00 95.31 91 PRO A C 1
ATOM 742 O O . PRO A 1 91 ? -13.194 -9.353 -7.179 1.00 95.31 91 PRO A O 1
ATOM 745 N N . GLN A 1 92 ? -11.366 -8.950 -5.927 1.00 94.94 92 GLN A N 1
ATOM 746 C CA . GLN A 1 92 ? -12.039 -8.771 -4.639 1.00 94.94 92 GLN A CA 1
ATOM 747 C C . GLN A 1 92 ? -12.563 -7.345 -4.434 1.00 94.94 92 GLN A C 1
ATOM 749 O O . GLN A 1 92 ? -13.270 -7.091 -3.458 1.00 94.94 92 GLN A O 1
ATOM 754 N N . LYS A 1 93 ? -12.307 -6.437 -5.386 1.00 96.06 93 LYS A N 1
ATOM 755 C CA . LYS A 1 93 ? -12.835 -5.065 -5.420 1.00 96.06 93 LYS A CA 1
ATOM 756 C C . LYS A 1 93 ? -12.453 -4.247 -4.181 1.00 96.06 93 LYS A C 1
ATOM 758 O O . LYS A 1 93 ? -13.272 -3.491 -3.651 1.00 96.06 93 LYS A O 1
ATOM 763 N N . LEU A 1 94 ? -11.219 -4.406 -3.708 1.00 96.69 94 LEU A N 1
ATOM 764 C CA . LEU A 1 94 ? -10.669 -3.645 -2.584 1.00 96.69 94 LEU A CA 1
ATOM 765 C C . LEU A 1 94 ? -10.323 -2.202 -2.967 1.00 96.69 94 LEU A C 1
ATOM 767 O O . LEU A 1 94 ? -10.379 -1.295 -2.127 1.00 96.69 94 LEU A O 1
ATOM 771 N N . LEU A 1 95 ? -9.949 -1.985 -4.227 1.00 97.56 95 LEU A N 1
ATOM 772 C CA . LEU A 1 95 ? -9.501 -0.708 -4.750 1.00 97.56 95 LEU A CA 1
ATOM 773 C C . LEU A 1 95 ? -10.658 0.282 -4.868 1.00 97.56 95 LEU A C 1
ATOM 775 O O . LEU A 1 95 ? -11.692 0.054 -5.493 1.00 97.56 95 LEU A O 1
ATOM 779 N N . GLN A 1 96 ? -10.423 1.462 -4.314 1.00 97.25 96 GLN A N 1
ATOM 780 C CA . GLN A 1 96 ? -11.320 2.604 -4.324 1.00 97.25 96 GLN A CA 1
ATOM 781 C C . GLN A 1 96 ? -10.689 3.770 -5.088 1.00 97.25 96 GLN A C 1
ATOM 783 O O . GLN A 1 96 ? -9.468 3.888 -5.233 1.00 97.25 96 GLN A O 1
ATOM 788 N N . GLY A 1 97 ? -11.544 4.682 -5.546 1.00 93.50 97 GLY A N 1
ATOM 789 C CA . GLY A 1 97 ? -11.152 5.899 -6.251 1.00 93.50 97 GLY A CA 1
ATOM 790 C C . GLY A 1 97 ? -11.520 5.880 -7.732 1.00 93.50 97 GLY A C 1
ATOM 791 O O . GLY A 1 97 ? -11.548 4.843 -8.384 1.00 93.50 97 GLY A O 1
ATOM 792 N N . THR A 1 98 ? -11.802 7.067 -8.258 1.00 89.25 98 THR A N 1
ATOM 793 C CA . THR A 1 98 ? -12.280 7.288 -9.634 1.00 89.25 98 THR A CA 1
ATOM 794 C C . THR A 1 98 ? -11.259 8.023 -10.502 1.00 89.25 98 THR A C 1
ATOM 796 O O . THR A 1 98 ? -11.552 8.391 -11.636 1.00 89.25 98 THR A O 1
ATOM 799 N N . GLY A 1 99 ? -10.050 8.256 -9.981 1.00 89.38 99 GLY A N 1
ATOM 800 C CA . GLY A 1 99 ? -8.985 8.930 -10.718 1.00 89.38 99 GLY A CA 1
ATOM 801 C C . GLY A 1 99 ? -8.562 8.152 -11.967 1.00 89.38 99 GLY A C 1
ATOM 802 O O . GLY A 1 99 ? -8.747 6.940 -12.059 1.00 89.38 99 GLY A O 1
ATOM 803 N N . ARG A 1 100 ? -7.931 8.828 -12.933 1.00 92.12 100 ARG A N 1
ATOM 804 C CA . ARG A 1 100 ? -7.512 8.189 -14.196 1.00 92.12 100 ARG A CA 1
ATOM 805 C C . ARG A 1 100 ? -6.489 7.061 -14.004 1.00 92.12 100 ARG A C 1
ATOM 807 O O . ARG A 1 100 ? -6.467 6.130 -14.795 1.00 92.12 100 ARG A O 1
ATOM 814 N N . ARG A 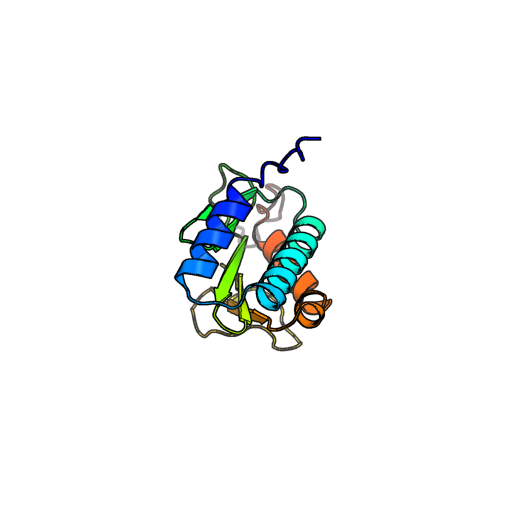1 101 ? -5.630 7.167 -12.986 1.00 93.44 101 ARG A N 1
ATOM 815 C CA . ARG A 1 101 ? -4.509 6.237 -12.748 1.00 93.44 101 ARG A CA 1
ATOM 816 C C . ARG A 1 101 ? -4.454 5.678 -11.333 1.00 93.44 101 ARG A C 1
ATOM 818 O O . ARG A 1 101 ? -4.115 4.517 -11.155 1.00 93.44 101 ARG A O 1
ATOM 825 N N . MET A 1 102 ? -4.770 6.494 -10.333 1.00 96.62 102 MET A N 1
ATOM 826 C CA . MET A 1 102 ? -4.574 6.120 -8.935 1.00 96.62 102 MET A CA 1
ATOM 827 C C . MET A 1 102 ? -5.773 5.355 -8.377 1.00 96.62 102 MET A C 1
ATOM 829 O O . MET A 1 102 ? -6.928 5.661 -8.696 1.00 96.62 102 MET A O 1
ATOM 833 N N . ARG A 1 103 ? -5.489 4.390 -7.505 1.00 98.12 103 ARG A N 1
ATOM 834 C CA . ARG A 1 103 ? -6.472 3.708 -6.653 1.00 98.12 103 ARG A CA 1
ATOM 835 C C . ARG A 1 103 ? -5.925 3.601 -5.238 1.00 98.12 103 ARG A C 1
ATOM 837 O O . ARG A 1 103 ? -4.723 3.743 -5.034 1.00 98.12 103 ARG A O 1
ATOM 844 N N . HIS A 1 104 ? -6.799 3.356 -4.274 1.00 98.00 104 HIS A N 1
ATOM 845 C CA . HIS A 1 104 ? -6.406 3.189 -2.882 1.00 98.00 104 HIS A CA 1
ATOM 846 C C . HIS A 1 104 ? -7.221 2.116 -2.175 1.00 98.00 104 HIS A C 1
ATOM 848 O O . HIS A 1 104 ? -8.365 1.872 -2.536 1.00 98.00 104 HIS A O 1
ATOM 854 N N . VAL A 1 105 ? -6.660 1.547 -1.114 1.00 98.06 105 VAL A N 1
ATOM 855 C CA . VAL A 1 105 ? -7.370 0.695 -0.158 1.00 98.06 105 VAL A CA 1
ATOM 856 C C . VAL A 1 105 ? -7.431 1.430 1.177 1.00 98.06 105 VAL A C 1
ATOM 858 O O . VAL A 1 105 ? -6.454 2.053 1.602 1.00 98.06 105 VAL A O 1
ATOM 861 N N . LYS A 1 106 ? -8.592 1.398 1.836 1.00 97.62 106 LYS A N 1
ATOM 862 C CA . LYS A 1 106 ? -8.740 1.862 3.222 1.00 97.62 106 LYS A CA 1
ATOM 863 C C . LYS A 1 106 ? -8.658 0.655 4.139 1.00 97.62 106 LYS A C 1
ATOM 865 O O . LYS A 1 106 ? -9.484 -0.239 4.010 1.00 97.62 106 LYS A O 1
ATOM 870 N N . ILE A 1 107 ? -7.705 0.679 5.057 1.00 97.62 107 ILE A N 1
ATOM 871 C CA . ILE A 1 107 ? -7.362 -0.439 5.930 1.00 97.62 107 ILE A CA 1
ATOM 872 C C . ILE A 1 107 ? -7.531 0.031 7.370 1.00 97.62 107 ILE A C 1
ATOM 874 O O . ILE A 1 107 ? -6.929 1.019 7.787 1.00 97.62 107 ILE A O 1
ATOM 878 N N . LYS A 1 108 ? -8.408 -0.620 8.121 1.00 95.31 108 LYS A N 1
ATOM 879 C CA . LYS A 1 108 ? -8.805 -0.220 9.477 1.00 95.31 108 LYS A CA 1
ATOM 880 C C . LYS A 1 108 ? -8.138 -1.060 10.553 1.00 95.31 108 LYS A C 1
ATOM 882 O O . LYS A 1 108 ? -8.013 -0.587 11.679 1.00 95.31 108 LYS A O 1
ATOM 887 N N . THR A 1 109 ? -7.742 -2.286 10.223 1.00 95.94 109 THR A N 1
ATOM 888 C CA . THR A 1 109 ? -7.184 -3.249 11.175 1.00 95.94 109 THR A CA 1
ATOM 889 C C . THR A 1 109 ? -5.920 -3.893 10.622 1.00 95.94 109 THR A C 1
ATOM 891 O O . THR A 1 109 ? -5.695 -3.939 9.412 1.00 95.94 109 THR A O 1
ATOM 894 N N . ALA A 1 110 ? -5.062 -4.379 11.518 1.00 95.44 110 ALA A N 1
ATOM 895 C CA . ALA A 1 110 ? -3.845 -5.070 11.114 1.00 95.44 110 ALA A CA 1
ATOM 896 C C . ALA A 1 110 ? -4.159 -6.413 10.431 1.00 95.44 110 ALA A C 1
ATOM 898 O O . ALA A 1 110 ? -3.378 -6.895 9.623 1.00 95.44 110 ALA A O 1
ATOM 899 N N . GLU A 1 111 ? -5.317 -7.009 10.714 1.00 96.88 111 GLU A N 1
ATOM 900 C CA . GLU A 1 111 ? -5.795 -8.206 10.021 1.00 96.88 111 GLU A CA 1
ATOM 901 C C . GLU A 1 111 ? -6.176 -7.909 8.566 1.00 96.88 111 GLU A C 1
ATOM 903 O O . GLU A 1 111 ? -5.714 -8.609 7.672 1.00 96.88 111 GLU A O 1
ATOM 908 N N . GLU A 1 112 ? -6.888 -6.805 8.303 1.00 97.31 112 GLU A N 1
ATOM 909 C CA . GLU A 1 112 ? -7.128 -6.333 6.931 1.00 97.31 112 GLU A CA 1
ATOM 910 C C . GLU A 1 112 ? -5.806 -6.041 6.195 1.00 97.31 112 GLU A C 1
ATOM 912 O O . GLU A 1 112 ? -5.694 -6.309 5.003 1.00 97.31 112 GLU A O 1
ATOM 917 N N . ALA A 1 113 ? -4.785 -5.527 6.892 1.00 97.56 113 ALA A N 1
ATOM 918 C CA . ALA A 1 113 ? -3.461 -5.288 6.308 1.00 97.56 113 ALA A CA 1
ATOM 919 C C . ALA A 1 113 ? -2.706 -6.578 5.935 1.00 97.56 113 ALA A C 1
ATOM 921 O O . ALA A 1 113 ? -1.864 -6.540 5.040 1.00 97.56 113 ALA A O 1
ATOM 922 N N . ARG A 1 114 ? -2.984 -7.696 6.624 1.00 97.62 114 ARG A N 1
ATOM 923 C CA . ARG A 1 114 ? -2.371 -9.018 6.386 1.00 97.62 114 ARG A CA 1
ATOM 924 C C . ARG A 1 114 ? -3.114 -9.847 5.342 1.00 97.62 114 ARG A C 1
ATOM 926 O O . ARG A 1 114 ? -2.663 -10.947 5.045 1.00 97.62 114 ARG A O 1
ATOM 933 N N . ALA A 1 115 ? -4.226 -9.346 4.812 1.00 97.88 115 ALA A N 1
ATOM 934 C CA . ALA A 1 115 ? -4.978 -10.033 3.775 1.00 97.88 115 ALA A CA 1
ATOM 935 C C . ALA A 1 115 ? -4.095 -10.283 2.538 1.00 97.88 115 ALA A C 1
ATOM 937 O O . ALA A 1 115 ? -3.385 -9.379 2.077 1.00 97.88 115 ALA A O 1
ATOM 938 N N . ASP A 1 116 ? -4.156 -11.498 1.991 1.00 97.94 116 ASP A N 1
ATOM 939 C CA . ASP A 1 116 ? -3.348 -11.910 0.836 1.00 97.94 116 ASP A CA 1
ATOM 940 C C . ASP A 1 116 ? -3.605 -11.006 -0.376 1.00 97.94 116 ASP A C 1
ATOM 942 O O . ASP A 1 116 ? -2.696 -10.696 -1.142 1.00 97.94 116 ASP A O 1
ATOM 946 N N . GLU A 1 117 ? -4.828 -10.500 -0.515 1.00 97.62 117 GLU A N 1
ATOM 947 C CA . GLU A 1 117 ? -5.217 -9.566 -1.563 1.00 97.62 117 GLU A CA 1
ATOM 948 C C . GLU A 1 117 ? -4.481 -8.222 -1.458 1.00 97.62 117 GLU A C 1
ATOM 950 O O . GLU A 1 117 ? -4.130 -7.624 -2.475 1.00 97.62 117 GLU A O 1
ATOM 955 N N . VAL A 1 118 ? -4.201 -7.739 -0.241 1.00 98.31 118 VAL A N 1
ATOM 956 C CA . VAL A 1 118 ? -3.415 -6.511 -0.039 1.00 98.31 118 VAL A CA 1
ATOM 957 C C . VAL A 1 118 ? -1.960 -6.748 -0.435 1.00 98.31 118 VAL A C 1
ATOM 959 O O . VAL A 1 118 ? -1.374 -5.920 -1.140 1.00 98.31 118 VAL A O 1
ATOM 962 N N . ALA A 1 119 ? -1.385 -7.884 -0.031 1.00 98.19 119 ALA A N 1
ATOM 963 C CA . ALA A 1 119 ? -0.034 -8.274 -0.431 1.00 98.19 119 ALA A CA 1
ATOM 964 C C . ALA A 1 119 ? 0.081 -8.424 -1.958 1.00 98.19 119 ALA A C 1
ATOM 966 O O . ALA A 1 119 ? 1.033 -7.930 -2.564 1.00 98.19 119 ALA A O 1
ATOM 967 N N . GLU A 1 120 ? -0.926 -9.022 -2.590 1.00 98.44 120 GLU A N 1
ATOM 968 C CA . GLU A 1 120 ? -0.998 -9.218 -4.034 1.00 98.44 120 GLU A CA 1
ATOM 969 C C . GLU A 1 120 ? -1.089 -7.888 -4.799 1.00 98.44 120 GLU A C 1
ATOM 971 O O . GLU A 1 120 ? -0.354 -7.686 -5.767 1.00 98.44 120 GLU A O 1
ATOM 976 N N . LEU A 1 121 ? -1.896 -6.928 -4.332 1.00 98.56 121 LEU A N 1
ATOM 977 C CA . LEU A 1 121 ? -1.943 -5.578 -4.910 1.00 98.56 121 LEU A CA 1
ATOM 978 C C . LEU A 1 121 ? -0.587 -4.858 -4.809 1.00 98.56 121 LEU A C 1
ATOM 980 O O . LEU A 1 121 ? -0.157 -4.205 -5.763 1.00 98.56 121 LEU A O 1
ATOM 984 N N . ILE A 1 122 ? 0.117 -5.002 -3.680 1.00 98.50 122 ILE A N 1
ATOM 985 C CA . ILE A 1 122 ? 1.473 -4.460 -3.497 1.00 98.50 122 ILE A CA 1
ATOM 986 C C . ILE A 1 122 ? 2.456 -5.113 -4.475 1.00 98.50 122 ILE A C 1
ATOM 988 O O . ILE A 1 122 ? 3.228 -4.410 -5.130 1.00 98.50 122 ILE A O 1
ATOM 992 N N . ARG A 1 123 ? 2.405 -6.441 -4.618 1.00 98.31 123 ARG A N 1
ATOM 993 C CA . ARG A 1 123 ? 3.261 -7.202 -5.535 1.00 98.31 123 ARG A CA 1
ATOM 994 C C . ARG A 1 123 ? 3.030 -6.802 -6.995 1.00 98.31 123 ARG A C 1
ATOM 996 O O . ARG A 1 123 ? 3.995 -6.612 -7.736 1.00 98.31 123 ARG A O 1
ATOM 1003 N N . GLN A 1 124 ? 1.774 -6.628 -7.408 1.00 98.06 124 GLN A N 1
ATOM 1004 C CA . GLN A 1 124 ? 1.441 -6.143 -8.749 1.00 98.06 124 GLN A CA 1
ATOM 1005 C C . GLN A 1 124 ? 1.937 -4.710 -8.971 1.00 98.06 124 GLN A C 1
ATOM 1007 O O . GLN A 1 124 ? 2.542 -4.432 -10.002 1.00 98.06 124 GLN A O 1
ATOM 1012 N N . ALA A 1 125 ? 1.756 -3.809 -8.000 1.00 97.88 125 ALA A N 1
ATOM 1013 C CA . ALA A 1 125 ? 2.251 -2.435 -8.108 1.00 97.88 125 ALA A CA 1
ATOM 1014 C C . ALA A 1 125 ? 3.786 -2.371 -8.205 1.00 97.88 125 ALA A C 1
ATOM 1016 O O . ALA A 1 125 ? 4.334 -1.538 -8.929 1.00 97.88 125 ALA A O 1
ATOM 1017 N N . TRP A 1 126 ? 4.486 -3.263 -7.502 1.00 97.25 126 TRP A N 1
ATOM 1018 C CA . TRP A 1 126 ? 5.932 -3.423 -7.622 1.00 97.25 126 TRP A CA 1
ATOM 1019 C C . TRP A 1 126 ? 6.350 -3.881 -9.016 1.00 97.25 126 TRP A C 1
ATOM 1021 O O . TRP A 1 126 ? 7.256 -3.285 -9.596 1.00 97.25 126 TRP A O 1
ATOM 1031 N N . ALA A 1 127 ? 5.675 -4.894 -9.566 1.00 95.31 127 ALA A N 1
ATOM 1032 C CA . ALA A 1 127 ? 5.917 -5.383 -10.920 1.00 95.31 127 ALA A CA 1
ATOM 1033 C C . ALA A 1 127 ? 5.639 -4.302 -11.979 1.00 95.31 127 ALA A C 1
ATOM 1035 O O . ALA A 1 127 ? 6.466 -4.085 -12.859 1.00 95.31 127 ALA A O 1
ATOM 1036 N N . GLU A 1 128 ? 4.542 -3.555 -11.841 1.00 94.06 128 GLU A N 1
ATOM 1037 C CA . GLU A 1 128 ? 4.197 -2.418 -12.707 1.00 94.06 128 GLU A CA 1
ATOM 1038 C C . GLU A 1 128 ? 5.304 -1.345 -12.714 1.00 94.06 128 GLU A C 1
ATOM 1040 O O . GLU A 1 128 ? 5.596 -0.719 -13.736 1.00 94.06 128 GLU A O 1
ATOM 1045 N N . ALA A 1 129 ? 5.977 -1.144 -11.577 1.00 93.44 129 ALA A N 1
ATOM 1046 C CA . ALA A 1 129 ? 7.097 -0.221 -11.443 1.00 93.44 129 ALA A CA 1
ATOM 1047 C C . ALA A 1 129 ? 8.447 -0.779 -11.934 1.00 93.44 129 ALA A C 1
ATOM 1049 O O . ALA A 1 129 ? 9.418 -0.013 -11.955 1.00 93.44 129 ALA A O 1
ATOM 1050 N N . GLN A 1 130 ? 8.542 -2.039 -12.383 1.00 90.56 130 GLN A N 1
ATOM 1051 C CA . GLN A 1 130 ? 9.766 -2.615 -12.968 1.00 90.56 130 GLN A CA 1
ATOM 1052 C C . GLN A 1 130 ? 9.952 -2.197 -14.424 1.00 90.56 130 GLN A C 1
ATOM 1054 O O . GLN A 1 130 ? 8.969 -2.141 -15.171 1.00 90.56 130 GLN A O 1
ATOM 1059 N N . PRO A 1 131 ? 11.162 -1.771 -14.837 1.00 83.56 131 PRO A N 1
ATOM 1060 C CA . PRO A 1 131 ? 11.395 -1.360 -16.215 1.00 83.56 131 PRO A CA 1
ATOM 1061 C C . PRO A 1 131 ? 11.072 -2.524 -17.146 1.00 83.56 131 PRO A C 1
ATOM 1063 O O . PRO A 1 131 ? 11.339 -3.678 -16.814 1.00 83.56 131 PRO A O 1
ATOM 1066 N N . ILE A 1 132 ? 10.514 -2.211 -18.313 1.00 70.69 132 ILE A N 1
ATOM 1067 C CA . ILE A 1 132 ? 10.370 -3.204 -19.374 1.00 70.69 132 ILE A CA 1
ATOM 1068 C C . ILE A 1 132 ? 11.794 -3.672 -19.712 1.00 70.69 132 ILE A C 1
ATOM 1070 O O . ILE A 1 132 ? 12.642 -2.815 -19.993 1.00 70.69 132 ILE A O 1
ATOM 1074 N N . PRO A 1 133 ? 12.102 -4.979 -19.634 1.00 68.25 133 PRO A N 1
ATOM 1075 C CA . PRO A 1 133 ? 13.399 -5.483 -20.057 1.00 68.25 133 PRO A CA 1
ATOM 1076 C C . PRO A 1 133 ? 13.668 -5.041 -21.495 1.00 68.25 133 PRO A C 1
ATOM 1078 O O . PRO A 1 133 ? 12.768 -5.111 -22.331 1.00 68.25 133 PRO A O 1
ATOM 1081 N N . ALA A 1 134 ? 14.891 -4.587 -21.783 1.00 65.75 134 ALA A N 1
ATOM 1082 C CA . ALA A 1 134 ? 15.256 -4.056 -23.100 1.00 65.75 134 ALA A CA 1
ATOM 1083 C C . ALA A 1 134 ? 14.983 -5.044 -24.254 1.00 65.75 134 ALA A C 1
ATOM 1085 O O . ALA A 1 134 ? 14.758 -4.614 -25.381 1.00 65.75 134 ALA A O 1
ATOM 1086 N N . ASP A 1 135 ? 14.932 -6.343 -23.943 1.00 66.75 135 ASP A N 1
ATOM 1087 C CA . ASP A 1 135 ? 14.723 -7.434 -24.897 1.00 66.75 135 ASP A CA 1
ATOM 1088 C C . ASP A 1 135 ? 13.259 -7.908 -24.977 1.00 66.75 135 ASP A C 1
ATOM 1090 O O . ASP A 1 135 ? 12.966 -8.925 -25.607 1.00 66.75 135 ASP A O 1
ATOM 1094 N N . SER A 1 136 ? 12.317 -7.213 -24.324 1.00 57.62 136 SER A N 1
ATOM 1095 C CA . SER A 1 136 ? 10.895 -7.521 -24.487 1.00 57.62 136 SER A CA 1
ATOM 1096 C C . SER A 1 136 ? 10.491 -7.221 -25.932 1.00 57.62 136 SER A C 1
ATOM 1098 O O . SER A 1 136 ? 10.693 -6.086 -26.372 1.00 57.62 136 SER A O 1
ATOM 1100 N N . PRO A 1 137 ? 9.912 -8.186 -26.678 1.00 54.12 137 PRO A N 1
ATOM 1101 C CA . PRO A 1 137 ? 9.500 -7.949 -28.050 1.00 54.12 137 PRO A CA 1
ATOM 1102 C C . PRO A 1 137 ? 8.533 -6.769 -28.077 1.00 54.12 137 PRO A C 1
ATOM 1104 O O . PRO A 1 137 ? 7.484 -6.766 -27.435 1.00 54.12 137 PRO A O 1
ATOM 1107 N N . ASN A 1 138 ? 8.942 -5.737 -28.797 1.00 52.41 138 ASN A N 1
ATOM 1108 C CA . ASN A 1 138 ? 8.176 -4.549 -29.089 1.00 52.41 138 ASN A CA 1
ATOM 1109 C C . ASN A 1 138 ? 6.892 -4.972 -29.811 1.00 52.41 138 ASN A C 1
ATOM 1111 O O . ASN A 1 138 ? 6.886 -5.247 -31.006 1.00 52.41 138 ASN A O 1
ATOM 1115 N N . GLU A 1 139 ? 5.788 -4.992 -29.070 1.00 52.06 139 GLU A N 1
ATOM 1116 C CA . GLU A 1 139 ? 4.444 -5.327 -29.558 1.00 52.06 139 GLU A CA 1
ATOM 1117 C C . GLU A 1 139 ? 3.906 -4.344 -30.617 1.00 52.06 139 GLU A C 1
ATOM 1119 O O . GLU A 1 139 ? 2.864 -4.585 -31.217 1.00 52.06 139 GLU A O 1
ATOM 1124 N N . ASN A 1 140 ? 4.654 -3.280 -30.927 1.00 45.62 140 ASN A N 1
ATOM 1125 C CA . ASN A 1 140 ? 4.318 -2.284 -31.939 1.00 45.62 140 ASN A CA 1
ATOM 1126 C C . ASN A 1 140 ? 5.480 -2.059 -32.914 1.00 45.62 140 ASN A C 1
ATOM 1128 O O . ASN A 1 140 ? 6.021 -0.961 -32.946 1.00 45.62 140 ASN A O 1
ATOM 1132 N N . GLY A 1 141 ? 5.888 -3.084 -33.670 1.00 42.47 141 GLY A N 1
ATOM 1133 C CA . GLY A 1 141 ? 6.972 -3.038 -34.665 1.00 42.47 141 GLY A CA 1
ATOM 1134 C C . GLY A 1 141 ? 6.849 -1.931 -35.726 1.00 42.47 141 GLY A C 1
ATOM 1135 O O . GLY A 1 141 ? 6.549 -2.200 -36.885 1.00 42.47 141 GLY A O 1
ATOM 1136 N N . LEU A 1 142 ? 7.119 -0.691 -35.336 1.00 35.81 142 LEU A N 1
ATOM 1137 C CA . LEU A 1 142 ? 7.211 0.483 -36.184 1.00 35.81 142 LEU A CA 1
ATOM 1138 C C . LEU A 1 142 ? 8.567 1.129 -35.906 1.00 35.81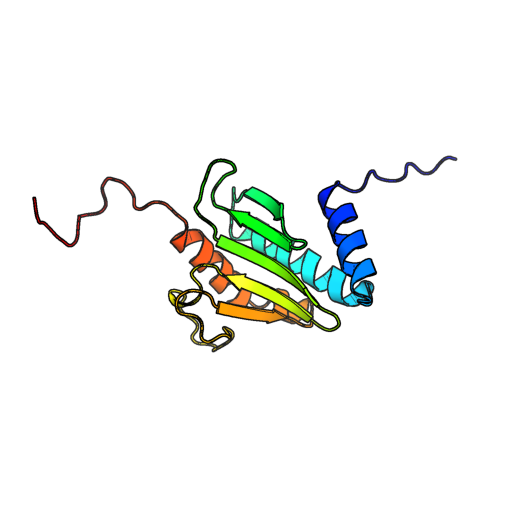 142 LEU A C 1
ATOM 1140 O O . LEU A 1 142 ? 8.815 1.650 -34.816 1.00 35.81 142 LEU A O 1
ATOM 1144 N N . PHE A 1 143 ? 9.441 0.984 -36.901 1.00 45.16 143 PHE A N 1
ATOM 1145 C CA . PHE A 1 143 ? 10.649 1.779 -37.087 1.00 45.16 143 PHE A CA 1
ATOM 1146 C C . PHE A 1 143 ? 10.283 3.206 -37.503 1.00 45.16 143 PHE A C 1
ATOM 1148 O O . PHE A 1 143 ? 9.254 3.363 -38.203 1.00 45.16 143 PHE A O 1
#

Foldseek 3Di:
DDPPPPPDPPQVVLLVVLCVVQVADCDFQVLQVVLLVVLLCVQQPAWDWDDDPSWTWTANHDPDPQTQWIWHDHRQWIKIKGQQLVPDDQPVPQWDDDDPGMTIGTGRGSVSSPDVSVSRSSNVSSVVSDDDPPPDPDPDPDD